Protein AF-A0A9E1QQ38-F1 (afdb_monomer_lite)

Foldseek 3Di:
DEEEAEEAAQADDDVNVVVLVVLV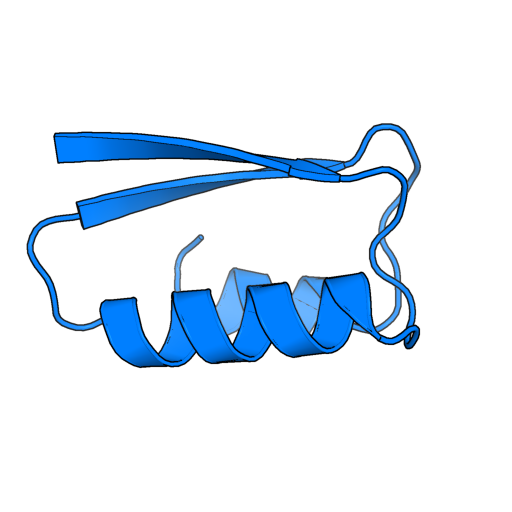VCLPPPYHYDYHHVDDHYPCNVSSVVSVD

Secondary structure (DSSP, 8-state):
-EEEEEES--SSSHHHHHHHHHHHHHTTSS-EEEEEESS---TTHHHHHTTT-

Sequence (53 aa):
MKIAHIITDLDTGGAEIMLYKLLASLHNEALNSTVISLMGRGKITERIEALGV

Structure (mmCIF, N/CA/C/O backbone):
data_AF-A0A9E1QQ38-F1
#
_entry.id   AF-A0A9E1QQ38-F1
#
loop_
_atom_site.group_PDB
_atom_site.id
_atom_site.type_symbol
_atom_site.label_atom_id
_atom_site.label_alt_id
_atom_site.label_comp_id
_atom_site.label_asym_id
_atom_site.label_entity_id
_atom_site.label_seq_id
_atom_site.pdbx_PDB_ins_code
_atom_site.Cartn_x
_atom_site.Cartn_y
_atom_site.Cartn_z
_atom_site.occupancy
_atom_site.B_iso_or_equiv
_atom_site.auth_seq_id
_atom_site.auth_comp_id
_atom_site.auth_asym_id
_atom_site.auth_atom_id
_atom_site.pdbx_PDB_model_num
ATOM 1 N N . MET A 1 1 ? -13.460 6.544 8.909 1.00 89.75 1 MET A N 1
ATOM 2 C CA . MET A 1 1 ? -13.227 7.606 7.890 1.00 89.75 1 MET A CA 1
ATOM 3 C C . MET A 1 1 ? -12.638 6.961 6.638 1.00 89.75 1 MET A C 1
ATOM 5 O O . MET A 1 1 ? -11.960 5.955 6.799 1.00 89.75 1 MET A O 1
ATOM 9 N N . LYS A 1 2 ? -12.914 7.459 5.423 1.00 94.12 2 LYS A N 1
ATOM 10 C CA . LYS A 1 2 ? -12.344 6.901 4.178 1.00 94.12 2 LYS A CA 1
ATOM 11 C C . LYS A 1 2 ? -11.165 7.752 3.705 1.00 94.12 2 LYS A C 1
ATOM 13 O O . LYS A 1 2 ? -11.323 8.968 3.625 1.00 94.12 2 LYS A O 1
ATOM 18 N N . ILE A 1 3 ? -10.025 7.132 3.404 1.00 95.75 3 ILE A N 1
ATOM 19 C CA . ILE A 1 3 ? -8.803 7.815 2.950 1.00 95.75 3 ILE A CA 1
ATOM 20 C C . ILE A 1 3 ? -8.309 7.149 1.666 1.00 95.75 3 ILE A C 1
ATOM 22 O O . ILE A 1 3 ? -8.120 5.937 1.629 1.00 95.75 3 ILE A O 1
ATOM 26 N N . ALA A 1 4 ? -8.078 7.941 0.619 1.00 97.50 4 ALA A N 1
ATOM 27 C CA . ALA A 1 4 ? -7.476 7.464 -0.621 1.00 97.50 4 ALA A CA 1
ATOM 28 C C . ALA A 1 4 ? -6.007 7.899 -0.698 1.00 97.50 4 ALA A C 1
ATOM 30 O O . ALA A 1 4 ? -5.699 9.084 -0.565 1.00 97.50 4 ALA A O 1
ATOM 31 N N . HIS A 1 5 ? -5.114 6.945 -0.943 1.00 97.50 5 HIS A N 1
ATOM 32 C CA . HIS A 1 5 ? -3.693 7.171 -1.186 1.00 97.50 5 HIS A CA 1
ATOM 33 C C . HIS A 1 5 ? -3.423 6.965 -2.677 1.00 97.50 5 HIS A C 1
ATOM 35 O O . HIS A 1 5 ? -3.625 5.869 -3.194 1.00 97.50 5 HIS A O 1
ATOM 41 N N . ILE A 1 6 ? -2.987 8.013 -3.372 1.00 98.12 6 ILE A N 1
ATOM 42 C CA . ILE A 1 6 ? -2.690 7.955 -4.807 1.00 98.12 6 ILE A CA 1
ATOM 43 C C . ILE A 1 6 ? -1.172 7.947 -4.976 1.00 98.12 6 ILE A C 1
ATOM 45 O O . ILE A 1 6 ? -0.490 8.815 -4.432 1.00 98.12 6 ILE A O 1
ATOM 49 N N . ILE A 1 7 ? -0.651 6.967 -5.711 1.00 97.88 7 ILE A N 1
ATOM 50 C CA . ILE A 1 7 ? 0.785 6.777 -5.946 1.00 97.88 7 ILE A CA 1
ATOM 51 C C . ILE A 1 7 ? 1.043 6.360 -7.398 1.00 97.88 7 ILE A C 1
ATOM 53 O O . ILE A 1 7 ? 0.161 5.821 -8.063 1.00 97.88 7 ILE A O 1
ATOM 57 N N . THR A 1 8 ? 2.241 6.629 -7.913 1.00 97.75 8 THR A N 1
ATOM 58 C CA . THR A 1 8 ? 2.591 6.323 -9.305 1.00 97.75 8 THR A CA 1
ATOM 59 C C . THR A 1 8 ? 2.677 4.819 -9.553 1.00 97.75 8 THR A C 1
ATOM 61 O O . THR A 1 8 ? 1.936 4.315 -10.388 1.00 97.75 8 THR A O 1
ATOM 64 N N . ASP A 1 9 ? 3.506 4.094 -8.800 1.00 96.62 9 ASP A N 1
ATOM 65 C CA . ASP A 1 9 ? 3.672 2.639 -8.887 1.00 96.62 9 ASP A CA 1
ATOM 66 C C . ASP A 1 9 ? 3.694 1.996 -7.486 1.00 96.62 9 ASP A C 1
ATOM 68 O O . ASP A 1 9 ? 3.441 2.668 -6.484 1.00 96.62 9 ASP A O 1
ATOM 72 N N . LEU A 1 10 ? 3.893 0.677 -7.421 1.00 97.44 10 LEU A N 1
ATOM 73 C CA . LEU A 1 10 ? 3.972 -0.096 -6.176 1.00 97.44 10 LEU A CA 1
ATOM 74 C C . LEU A 1 10 ? 5.187 -1.044 -6.161 1.00 97.44 10 LEU A C 1
ATOM 76 O O . LEU A 1 10 ? 5.078 -2.175 -5.674 1.00 97.44 10 LEU A O 1
ATOM 80 N N . ASP A 1 11 ? 6.331 -0.639 -6.727 1.00 96.00 11 ASP A N 1
ATOM 81 C CA . ASP A 1 11 ? 7.576 -1.421 -6.637 1.00 96.00 11 ASP A CA 1
ATOM 82 C C . ASP A 1 11 ? 8.301 -1.175 -5.291 1.00 96.00 11 ASP A C 1
ATOM 84 O O . ASP A 1 11 ? 7.659 -1.184 -4.243 1.00 96.00 11 ASP A O 1
ATOM 88 N N . THR A 1 12 ? 9.629 -1.008 -5.257 1.00 94.62 12 THR A N 1
ATOM 89 C CA . THR A 1 12 ? 10.420 -0.959 -4.006 1.00 94.62 12 THR A CA 1
ATOM 90 C C . THR A 1 12 ? 11.203 0.340 -3.808 1.00 94.62 12 THR A C 1
ATOM 92 O O . THR A 1 12 ? 12.344 0.308 -3.340 1.00 94.62 12 THR A O 1
ATOM 95 N N . GLY A 1 13 ? 10.631 1.482 -4.181 1.00 95.81 13 GLY A N 1
ATOM 96 C CA . GLY A 1 13 ? 11.208 2.796 -3.906 1.00 95.81 13 GLY A CA 1
ATOM 97 C C . GLY A 1 13 ? 10.894 3.309 -2.493 1.00 95.81 13 GLY A C 1
ATOM 98 O O . GLY A 1 13 ? 10.313 2.632 -1.640 1.00 95.81 13 GLY A O 1
ATOM 99 N N . GLY A 1 14 ? 11.326 4.538 -2.208 1.00 97.88 14 GLY A N 1
ATOM 100 C CA . GLY A 1 14 ? 11.146 5.135 -0.882 1.00 97.88 14 GLY A CA 1
ATOM 101 C C . GLY A 1 14 ? 9.685 5.450 -0.556 1.00 97.88 14 GLY A C 1
ATOM 102 O O . GLY A 1 14 ? 9.252 5.240 0.578 1.00 97.88 14 GLY A O 1
ATOM 103 N N . ALA A 1 15 ? 8.922 5.935 -1.537 1.00 97.38 15 ALA A N 1
ATOM 104 C CA . ALA A 1 15 ? 7.539 6.354 -1.334 1.00 97.38 15 ALA A CA 1
ATOM 105 C C . ALA A 1 15 ? 6.620 5.154 -1.065 1.00 97.38 15 ALA A C 1
ATOM 107 O O . ALA A 1 15 ? 5.817 5.189 -0.135 1.00 97.38 15 ALA A O 1
ATOM 108 N N . GLU A 1 16 ? 6.796 4.068 -1.813 1.00 97.62 16 GLU A N 1
ATOM 109 C CA . GLU A 1 16 ? 6.017 2.831 -1.720 1.00 97.62 16 GLU A CA 1
ATOM 110 C C . GLU A 1 16 ? 6.259 2.152 -0.365 1.00 97.62 16 GLU A C 1
ATOM 112 O O . GLU A 1 16 ? 5.322 1.738 0.322 1.00 97.62 16 GLU A O 1
ATOM 117 N N . ILE A 1 17 ? 7.523 2.109 0.077 1.00 98.00 17 ILE A N 1
ATOM 118 C CA . ILE A 1 17 ? 7.895 1.564 1.388 1.00 98.00 17 ILE A CA 1
ATOM 119 C C . ILE A 1 17 ? 7.326 2.414 2.528 1.00 98.00 17 ILE A C 1
ATOM 121 O O . ILE A 1 17 ? 6.877 1.862 3.538 1.00 98.00 17 ILE A O 1
ATOM 125 N N . MET A 1 18 ? 7.328 3.742 2.393 1.00 98.25 18 MET A N 1
ATOM 126 C CA . MET A 1 18 ? 6.736 4.626 3.398 1.00 98.25 18 MET A CA 1
ATOM 127 C C . MET A 1 18 ? 5.213 4.515 3.438 1.00 98.25 18 MET A C 1
ATOM 129 O O . MET A 1 18 ? 4.651 4.473 4.532 1.00 98.25 18 MET A O 1
ATOM 133 N N . LEU A 1 19 ? 4.557 4.386 2.283 1.00 98.00 19 LEU A N 1
ATOM 134 C CA . LEU A 1 19 ? 3.122 4.132 2.201 1.00 98.00 19 LEU A CA 1
ATOM 135 C C . LEU A 1 19 ? 2.760 2.816 2.897 1.00 98.00 19 LEU A C 1
ATOM 137 O O . LEU A 1 19 ? 1.865 2.804 3.736 1.00 98.00 19 LEU A O 1
ATOM 141 N N . TYR A 1 20 ? 3.494 1.732 2.631 1.00 97.94 20 TYR A N 1
ATOM 142 C CA . TYR A 1 20 ? 3.281 0.459 3.321 1.00 97.94 20 TYR A CA 1
ATOM 143 C C . TYR A 1 20 ? 3.431 0.589 4.845 1.00 97.94 20 TYR A C 1
ATOM 145 O O . TYR A 1 20 ? 2.580 0.107 5.588 1.00 97.94 20 TYR A O 1
ATOM 153 N N . LYS A 1 21 ? 4.482 1.264 5.333 1.00 97.94 21 LYS A N 1
ATOM 154 C CA . LYS A 1 21 ? 4.685 1.478 6.779 1.00 97.94 21 LYS A CA 1
ATOM 155 C C . LYS A 1 21 ? 3.549 2.282 7.407 1.00 97.94 21 LYS A C 1
ATOM 157 O O . LYS A 1 21 ? 3.108 1.941 8.502 1.00 97.94 21 LYS A O 1
ATOM 162 N N . LEU A 1 22 ? 3.079 3.320 6.715 1.00 97.19 22 LEU A N 1
ATOM 163 C CA . LEU A 1 22 ? 1.934 4.113 7.146 1.00 97.19 22 LEU A CA 1
ATOM 164 C C . LEU A 1 22 ? 0.687 3.230 7.254 1.00 97.19 22 LEU A C 1
ATOM 166 O O . LEU A 1 22 ? 0.101 3.147 8.327 1.00 97.19 22 LEU A O 1
ATOM 170 N N . LEU A 1 23 ? 0.330 2.509 6.191 1.00 97.00 23 LEU A N 1
ATOM 171 C CA . LEU A 1 23 ? -0.840 1.624 6.180 1.00 97.00 23 LEU A CA 1
ATOM 172 C C . LEU A 1 23 ? -0.755 0.543 7.263 1.00 97.00 23 LEU A C 1
ATOM 174 O O . LEU A 1 23 ? -1.731 0.309 7.968 1.00 97.00 23 LEU A O 1
ATOM 178 N N . ALA A 1 24 ? 0.420 -0.060 7.461 1.00 96.31 24 ALA A N 1
ATOM 179 C CA . ALA A 1 24 ? 0.634 -1.055 8.507 1.00 96.31 24 ALA A CA 1
ATOM 180 C C . ALA A 1 24 ? 0.438 -0.470 9.915 1.00 96.31 24 ALA A C 1
ATOM 182 O O . ALA A 1 24 ? -0.105 -1.143 10.786 1.00 96.31 24 ALA A O 1
ATOM 183 N N . SER A 1 25 ? 0.846 0.785 10.139 1.00 95.25 25 SER A N 1
ATOM 184 C CA . SER A 1 25 ? 0.621 1.470 11.418 1.00 95.25 25 SER A CA 1
ATOM 185 C C . SER A 1 25 ? -0.852 1.817 11.663 1.00 95.25 25 SER A C 1
ATOM 187 O O . SER A 1 25 ? -1.294 1.788 12.807 1.00 95.25 25 SER A O 1
ATOM 189 N N . LEU A 1 26 ? -1.614 2.068 10.593 1.00 91.62 26 LEU A N 1
ATOM 190 C CA . LEU A 1 26 ? -3.033 2.429 10.645 1.00 91.62 26 LEU A CA 1
ATOM 191 C C . LEU A 1 26 ? -3.980 1.217 10.597 1.00 91.62 26 LEU A C 1
ATOM 193 O O . LEU A 1 26 ? -5.183 1.389 10.763 1.00 91.62 26 LEU A O 1
ATOM 197 N N . HIS A 1 27 ? -3.471 0.000 10.372 1.00 84.25 27 HIS A N 1
ATOM 198 C CA . HIS A 1 27 ? -4.281 -1.200 10.111 1.00 84.25 27 HIS A CA 1
ATOM 199 C C . HIS A 1 27 ? -5.327 -1.509 11.201 1.00 84.25 27 HIS A C 1
ATOM 201 O O . HIS A 1 27 ? -6.391 -2.039 10.901 1.00 84.25 27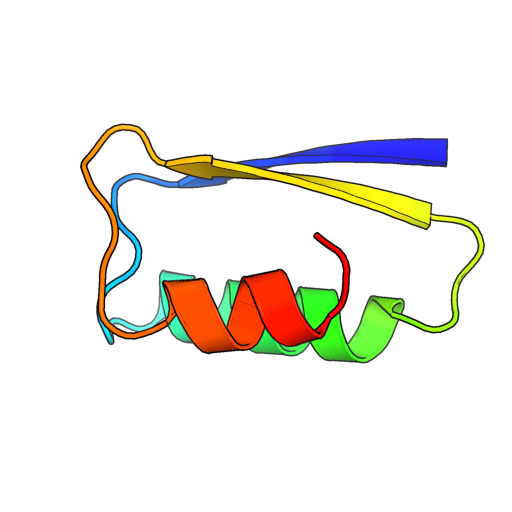 HIS A O 1
ATOM 207 N N . ASN A 1 28 ? -5.054 -1.150 12.459 1.00 81.44 28 ASN A N 1
ATOM 208 C CA . ASN A 1 28 ? -5.967 -1.380 13.587 1.00 81.44 28 ASN A CA 1
ATOM 209 C C . ASN A 1 28 ? -6.848 -0.165 13.931 1.00 81.44 28 ASN A C 1
ATOM 211 O O . ASN A 1 28 ? -7.567 -0.186 14.932 1.00 81.44 28 ASN A O 1
ATOM 215 N N . GLU A 1 29 ? -6.780 0.910 13.148 1.00 83.56 29 GLU A N 1
ATOM 216 C CA . GLU A 1 29 ? -7.610 2.094 13.346 1.00 83.56 29 GLU A CA 1
ATOM 217 C C . GLU A 1 29 ? -8.951 1.967 12.607 1.00 83.56 29 GLU A C 1
ATOM 219 O O . GLU A 1 29 ? -9.088 1.229 11.636 1.00 83.56 29 GLU A O 1
ATOM 224 N N . ALA A 1 30 ? -9.963 2.741 13.017 1.00 85.31 30 ALA A N 1
ATOM 225 C CA . ALA A 1 30 ? -11.267 2.822 12.337 1.00 85.31 30 ALA A CA 1
ATOM 226 C C . ALA A 1 30 ? -11.203 3.620 11.006 1.00 85.31 30 ALA A C 1
ATOM 228 O O . ALA A 1 30 ? -12.078 4.442 10.674 1.00 85.31 30 ALA A O 1
ATOM 229 N N . LEU A 1 31 ? -10.129 3.406 10.248 1.00 89.56 31 LEU A N 1
ATOM 230 C CA . LEU A 1 31 ? -9.829 4.007 8.960 1.00 89.56 31 LEU A CA 1
ATOM 231 C C . LEU A 1 31 ? -10.008 2.957 7.867 1.00 89.56 31 LEU A C 1
ATOM 233 O O . LEU A 1 31 ? -9.553 1.827 7.976 1.00 89.56 31 LEU A O 1
ATOM 237 N N . ASN A 1 32 ? -10.694 3.348 6.801 1.00 93.25 32 ASN A N 1
ATOM 238 C CA . ASN A 1 32 ? -10.809 2.547 5.595 1.00 93.25 32 ASN A CA 1
ATOM 239 C C . ASN A 1 32 ? -9.913 3.204 4.542 1.00 93.25 32 ASN A C 1
ATOM 241 O O . ASN A 1 32 ? -10.278 4.239 3.972 1.00 93.25 32 ASN A O 1
ATOM 245 N N . SER A 1 33 ? -8.713 2.654 4.388 1.00 96.38 33 SER A N 1
ATOM 246 C CA . SER A 1 33 ? -7.735 3.109 3.406 1.00 96.38 33 SER A CA 1
ATOM 247 C C . SER A 1 33 ? -7.958 2.409 2.071 1.00 96.38 33 SER A C 1
ATOM 249 O O . SER A 1 33 ? -8.277 1.229 2.023 1.00 96.38 33 SER A O 1
ATOM 251 N N . THR A 1 34 ? -7.754 3.139 0.980 1.00 97.06 34 THR A N 1
ATOM 252 C CA . THR A 1 34 ? -7.716 2.599 -0.383 1.00 97.06 34 THR A CA 1
ATOM 253 C C . THR A 1 34 ? -6.469 3.123 -1.075 1.00 97.06 34 THR A C 1
ATOM 255 O O . THR A 1 34 ? -6.169 4.316 -0.983 1.00 97.06 34 THR A O 1
ATOM 258 N N . VAL A 1 35 ? -5.748 2.256 -1.782 1.00 97.69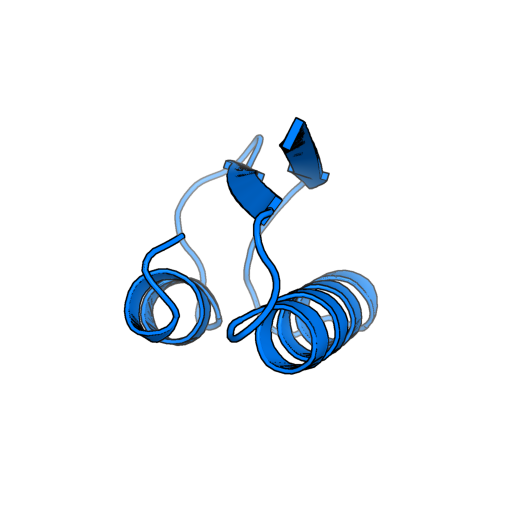 35 VAL A N 1
ATOM 259 C CA . VAL A 1 35 ? -4.577 2.645 -2.577 1.00 97.69 35 VAL A CA 1
ATOM 260 C C . VAL A 1 35 ? -4.928 2.608 -4.057 1.00 97.69 35 VAL A C 1
ATOM 262 O O . VAL A 1 35 ? -5.416 1.605 -4.568 1.00 97.69 35 VAL A O 1
ATOM 265 N N . ILE A 1 36 ? -4.660 3.711 -4.753 1.00 97.75 36 ILE A N 1
ATOM 266 C CA . ILE A 1 36 ? -4.821 3.832 -6.200 1.00 97.75 36 ILE A CA 1
ATOM 267 C C . ILE A 1 36 ? -3.428 4.010 -6.797 1.00 97.75 36 ILE A C 1
ATOM 269 O O . ILE A 1 36 ? -2.802 5.057 -6.622 1.00 97.75 36 ILE A O 1
ATOM 273 N N . SER A 1 37 ? -2.947 2.983 -7.498 1.00 97.38 37 SER A N 1
ATOM 274 C CA . SER A 1 37 ? -1.743 3.096 -8.320 1.00 97.38 37 SER A CA 1
ATOM 275 C C . SER A 1 37 ? -2.115 3.611 -9.709 1.00 97.38 37 SER A C 1
ATOM 277 O O . SER A 1 37 ? -3.083 3.140 -10.306 1.00 97.38 37 SER A O 1
ATOM 279 N N . LEU A 1 38 ? -1.365 4.590 -10.217 1.00 97.94 38 LEU A N 1
ATOM 280 C CA . LEU A 1 38 ? -1.522 5.084 -11.590 1.00 97.94 38 LEU A CA 1
ATOM 281 C C . LEU A 1 38 ? -0.919 4.121 -12.626 1.00 97.94 38 LEU A C 1
ATOM 283 O O . LEU A 1 38 ? -1.216 4.228 -13.815 1.00 97.94 38 LEU A O 1
ATOM 287 N N . MET A 1 39 ? -0.082 3.188 -12.174 1.00 95.69 39 MET A N 1
ATOM 288 C CA . MET A 1 39 ? 0.510 2.115 -12.962 1.00 95.69 39 MET A CA 1
ATOM 289 C C . MET A 1 39 ? -0.022 0.748 -12.505 1.00 95.69 39 MET A C 1
ATOM 291 O O . MET A 1 39 ? -0.999 0.634 -11.766 1.00 95.69 39 MET A O 1
ATOM 295 N N . GLY A 1 40 ? 0.589 -0.322 -13.016 1.00 91.06 40 GLY A N 1
ATOM 296 C CA . GLY A 1 40 ? 0.254 -1.685 -12.625 1.00 91.06 40 GLY A CA 1
ATOM 297 C C . GLY A 1 40 ? 0.716 -2.040 -11.210 1.00 91.06 40 GLY A C 1
ATOM 298 O O . GLY A 1 40 ? 1.376 -1.270 -10.514 1.00 91.06 40 GLY A O 1
ATOM 299 N N . ARG A 1 41 ? 0.393 -3.273 -10.812 1.00 93.31 41 ARG A N 1
ATOM 300 C CA . ARG A 1 41 ? 0.905 -3.875 -9.578 1.00 93.31 41 ARG A CA 1
ATOM 301 C C . ARG A 1 41 ? 2.438 -3.895 -9.569 1.00 93.31 41 ARG A C 1
ATOM 303 O O . ARG A 1 41 ? 3.066 -4.049 -10.615 1.00 93.31 41 ARG A O 1
ATOM 310 N N . GLY A 1 42 ? 3.019 -3.820 -8.377 1.00 94.19 42 GLY A N 1
ATOM 311 C CA . GLY A 1 42 ? 4.453 -3.992 -8.147 1.00 94.19 42 GLY A CA 1
ATOM 312 C C . GLY A 1 42 ? 4.721 -4.883 -6.933 1.00 94.19 42 GLY A C 1
ATOM 313 O O . GLY A 1 42 ? 3.797 -5.454 -6.352 1.00 94.19 42 GLY A O 1
ATOM 314 N N . LYS A 1 43 ? 5.991 -5.028 -6.538 1.00 96.31 43 LYS A N 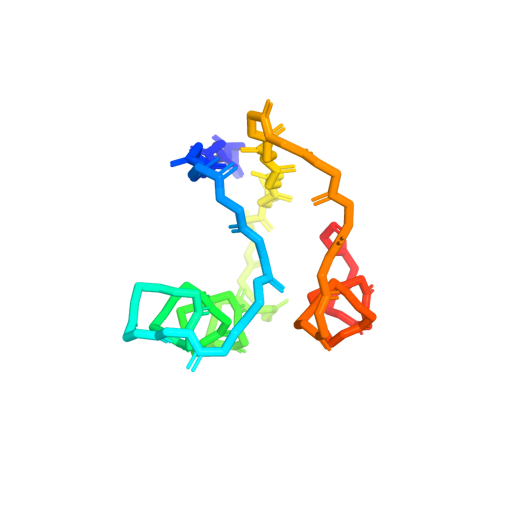1
ATOM 315 C CA . LYS A 1 43 ? 6.401 -5.974 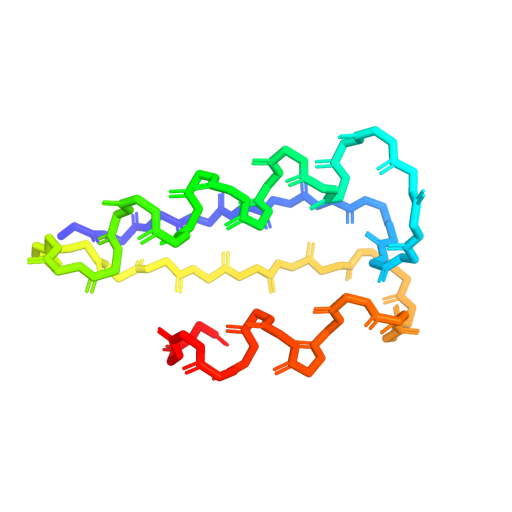-5.481 1.00 96.31 43 LYS A CA 1
ATOM 316 C C . LYS A 1 43 ? 5.764 -5.709 -4.112 1.00 96.31 43 LYS A C 1
ATOM 318 O O . LYS A 1 43 ? 5.701 -6.618 -3.289 1.00 96.31 43 LYS A O 1
ATOM 323 N N . ILE A 1 44 ? 5.319 -4.483 -3.835 1.00 97.00 44 ILE A N 1
ATOM 324 C CA . ILE A 1 44 ? 4.696 -4.123 -2.554 1.00 97.00 44 ILE A CA 1
ATOM 325 C C . ILE A 1 44 ? 3.183 -4.380 -2.544 1.00 97.00 44 ILE A C 1
ATOM 327 O O . ILE A 1 44 ? 2.601 -4.446 -1.462 1.00 97.00 44 ILE A O 1
ATOM 331 N N . THR A 1 45 ? 2.547 -4.606 -3.698 1.00 97.31 45 THR A N 1
ATOM 332 C CA . THR A 1 45 ? 1.090 -4.786 -3.789 1.00 97.31 45 THR A CA 1
ATOM 333 C C . THR A 1 45 ? 0.565 -5.881 -2.858 1.00 97.31 45 THR A C 1
ATOM 335 O O . THR A 1 45 ? -0.310 -5.597 -2.050 1.00 97.31 45 THR A O 1
ATOM 338 N N . GLU A 1 46 ? 1.143 -7.086 -2.883 1.00 97.06 46 GLU A N 1
ATOM 339 C CA . GLU A 1 46 ? 0.689 -8.205 -2.034 1.00 97.06 46 GLU A CA 1
ATOM 340 C C . GLU A 1 46 ? 0.776 -7.879 -0.535 1.00 97.06 46 GLU A C 1
ATOM 342 O O . GLU A 1 46 ? -0.054 -8.308 0.264 1.00 97.06 46 GLU A O 1
ATOM 347 N N . ARG A 1 47 ? 1.772 -7.077 -0.137 1.00 97.06 47 ARG A N 1
ATOM 348 C CA . ARG A 1 47 ? 1.954 -6.669 1.261 1.00 97.06 47 ARG A CA 1
ATOM 349 C C . ARG A 1 47 ? 0.910 -5.646 1.695 1.00 97.06 47 ARG A C 1
ATOM 351 O O . ARG A 1 47 ? 0.523 -5.663 2.856 1.00 97.06 47 ARG A O 1
ATOM 358 N N . ILE A 1 48 ? 0.487 -4.759 0.794 1.00 97.12 48 ILE A N 1
ATOM 359 C CA . ILE A 1 48 ? -0.605 -3.809 1.044 1.00 97.12 48 ILE A CA 1
ATOM 360 C C . ILE A 1 48 ? -1.943 -4.555 1.114 1.00 97.12 48 ILE A C 1
ATOM 362 O O . ILE A 1 48 ? -2.687 -4.354 2.067 1.00 97.12 48 ILE A O 1
ATOM 366 N N . GLU A 1 49 ? -2.208 -5.470 0.179 1.00 96.38 49 GLU A N 1
ATOM 367 C CA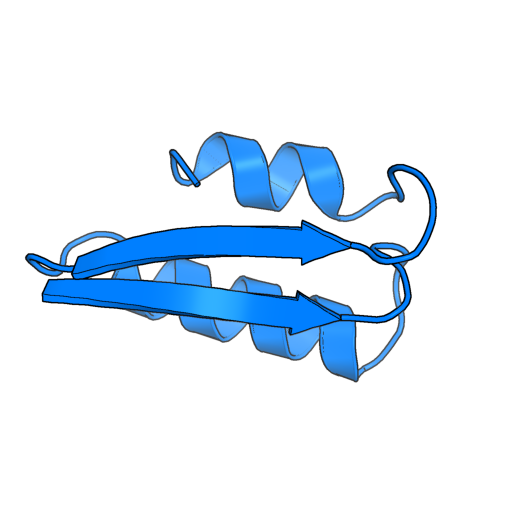 . GLU A 1 49 ? -3.438 -6.277 0.159 1.00 96.38 49 GLU A CA 1
ATOM 368 C C . GLU A 1 49 ? -3.566 -7.151 1.423 1.00 96.38 49 GLU A C 1
ATOM 370 O O . GLU A 1 49 ? -4.655 -7.303 1.975 1.00 96.38 49 GLU A O 1
ATOM 375 N N . ALA A 1 50 ? -2.448 -7.659 1.958 1.00 96.75 50 ALA A N 1
ATOM 376 C CA . ALA A 1 50 ? -2.420 -8.390 3.229 1.00 96.75 50 ALA A CA 1
ATOM 377 C C . ALA A 1 50 ? -2.855 -7.549 4.448 1.00 96.75 50 ALA A C 1
ATOM 379 O O . ALA A 1 50 ? -3.189 -8.114 5.489 1.00 96.75 50 ALA A O 1
ATOM 380 N N . LEU A 1 51 ? -2.876 -6.215 4.330 1.00 95.56 51 LEU A N 1
ATOM 381 C CA . LEU A 1 51 ? -3.411 -5.296 5.341 1.00 95.56 51 LEU A CA 1
ATOM 382 C C . LEU A 1 51 ? -4.914 -5.018 5.152 1.00 95.56 51 LEU A C 1
ATOM 384 O O . LEU A 1 51 ? -5.466 -4.183 5.867 1.00 95.56 51 LEU A O 1
ATOM 388 N N . GLY A 1 52 ? -5.582 -5.686 4.207 1.00 93.69 52 GLY A N 1
ATOM 389 C CA . GLY A 1 52 ? -7.004 -5.481 3.917 1.00 93.69 52 GLY A CA 1
ATOM 390 C C . GLY A 1 52 ? -7.315 -4.164 3.199 1.00 93.69 52 GLY A C 1
ATOM 391 O O . GLY A 1 52 ? -8.433 -3.662 3.325 1.00 93.69 52 GLY A O 1
ATOM 392 N N . VAL A 1 53 ? -6.324 -3.606 2.494 1.00 94.75 53 VAL A N 1
ATOM 393 C CA . VAL A 1 53 ? -6.396 -2.356 1.715 1.00 94.75 53 VAL A CA 1
ATOM 394 C C . VAL A 1 53 ? -6.593 -2.645 0.233 1.00 94.75 53 VAL A C 1
ATOM 396 O O . VAL A 1 53 ? -5.957 -3.604 -0.259 1.00 94.75 53 VAL A O 1
#

Radius of gyration: 10.23 Å; chains: 1; bounding box: 24×16×26 Å

pLDDT: mean 95.17, std 3.9, range [81.44, 98.25]